Protein AF-A0A2R5L2D9-F1 (afdb_monomer_lite)

Foldseek 3Di:
DDDDVLVVLVVLLVQLLPDPDLVSNLVSLVVLLVVLCVLLVDDDPSLLVSCVVCVVSLLVSLVSLLLCPDCVRPVVVLVCFCPVVVVVVPDPDPDPDDDDDDDDDPDDDDDDDDDPPDDPPPPPDQTSNNSSVVSSVSSLVSSCSSVVVSSVVVVVVSVVVVVVVVVVVCVVVVD

Organism: NCBI:txid1518452

Secondary structure (DSSP, 8-state):
----HHHHHHHHHHHHTT-SSHHHHHHHHHHHHHHHHHHHTS-THHHHHHHHHHHHHHHHHHHHHHHHH-HHHHHHHHHHTTHHHHHHHHS-----S--------------------SS-SGGGSPPHHHHHHHHHHHHHHHHHHHSHHHHHHHHHHHHHHHHHHHHHHHHHHT-

pLDDT: mean 80.04, std 20.73, range [32.28, 98.0]

Sequence (175 aa):
PQFNVEHFLALLFRYSFSQPSLDGYLDCLEIWSTLLDHLAAKGGEQHQQQAIKYQSVLELLTQGVLHKIQLKHNQCELEELDYDLLEEAGQPGSNTGSGLSYSESWDDQGVVGGAFGGGVEHLSEQSECQSFFSHNLDLLARLADIMPDKIMQMLAAAWQENSNVYLNLERTLQL

InterPro domains:
  IPR011989 Armadillo-like helical [G3DSA:1.25.10.10] (1-173)
  IPR040016 Exportin-6 [PTHR21452] (1-173)

Radius of gyration: 23.99 Å; chains: 1; bounding box: 33×51×82 Å

Structure (mmCIF, N/CA/C/O backbone):
data_AF-A0A2R5L2D9-F1
#
_entry.id   AF-A0A2R5L2D9-F1
#
loop_
_atom_site.group_PDB
_atom_site.id
_atom_site.type_symbol
_atom_site.label_atom_id
_atom_site.label_alt_id
_atom_site.label_comp_id
_atom_site.label_asym_id
_atom_site.label_entity_id
_atom_site.label_seq_id
_atom_site.pdbx_PDB_ins_code
_atom_site.Cartn_x
_atom_site.Cartn_y
_atom_site.Cartn_z
_atom_site.occupancy
_atom_site.B_iso_or_equiv
_atom_site.auth_seq_id
_atom_site.auth_comp_id
_atom_site.auth_asym_id
_atom_site.auth_atom_id
_atom_site.pdbx_PDB_model_num
ATOM 1 N N . PRO A 1 1 ? -1.230 -17.833 29.187 1.00 48.50 1 PRO A N 1
ATOM 2 C CA . PRO A 1 1 ? -0.333 -17.107 28.254 1.00 48.50 1 PRO A CA 1
ATOM 3 C C . PRO A 1 1 ? -1.150 -16.170 27.353 1.00 48.50 1 PRO A C 1
ATOM 5 O O . PRO A 1 1 ? -1.985 -16.652 26.598 1.00 48.50 1 PRO A O 1
ATOM 8 N N . GLN A 1 2 ? -0.978 -14.849 27.478 1.00 73.19 2 GLN A N 1
ATOM 9 C CA . GLN A 1 2 ? -1.564 -13.907 26.517 1.00 73.19 2 GLN A CA 1
ATOM 10 C C . GLN A 1 2 ? -0.656 -13.838 25.288 1.00 73.19 2 GLN A C 1
ATOM 12 O O . GLN A 1 2 ? 0.554 -13.666 25.416 1.00 73.19 2 GLN A O 1
ATOM 17 N N . PHE A 1 3 ? -1.237 -14.022 24.107 1.00 81.12 3 PHE A N 1
ATOM 18 C CA . PHE A 1 3 ? -0.532 -13.895 22.838 1.00 81.12 3 PHE A CA 1
ATOM 19 C C . PHE A 1 3 ? -0.159 -12.424 22.594 1.00 81.12 3 PHE A C 1
ATOM 21 O O . PHE A 1 3 ? -1.028 -11.551 22.631 1.00 81.12 3 PHE A O 1
ATOM 28 N N . ASN A 1 4 ? 1.128 -12.142 22.369 1.00 88.50 4 ASN A N 1
ATOM 29 C CA . ASN A 1 4 ? 1.601 -10.789 22.084 1.00 88.50 4 ASN A CA 1
ATOM 30 C C . ASN A 1 4 ? 1.405 -10.473 20.594 1.00 88.50 4 ASN A C 1
ATOM 32 O O . ASN A 1 4 ? 2.256 -10.786 19.761 1.00 88.50 4 ASN A O 1
ATOM 36 N N . VAL A 1 5 ? 0.263 -9.858 20.280 1.00 88.75 5 VAL A N 1
ATOM 37 C CA . VAL A 1 5 ? -0.125 -9.504 18.907 1.00 88.75 5 VAL A CA 1
ATOM 38 C C . VAL A 1 5 ? 0.882 -8.550 18.268 1.00 88.75 5 VAL A C 1
ATOM 40 O O . VAL A 1 5 ? 1.239 -8.739 17.117 1.00 88.75 5 VAL A O 1
ATOM 43 N N . GLU A 1 6 ? 1.378 -7.555 18.999 1.00 87.19 6 GLU A N 1
ATOM 44 C CA . GLU A 1 6 ? 2.306 -6.557 18.453 1.00 87.19 6 GLU A CA 1
ATOM 45 C C . GLU A 1 6 ? 3.621 -7.197 17.989 1.00 87.19 6 GLU A C 1
ATOM 47 O O . GLU A 1 6 ? 4.103 -6.915 16.894 1.00 87.19 6 GLU A O 1
ATOM 52 N N . HIS A 1 7 ? 4.154 -8.139 18.774 1.00 89.44 7 HIS A N 1
ATOM 53 C CA . HIS A 1 7 ? 5.346 -8.890 18.388 1.00 89.44 7 HIS A CA 1
ATOM 54 C C . HIS A 1 7 ? 5.108 -9.763 17.150 1.00 89.44 7 HIS A C 1
ATOM 56 O O . HIS A 1 7 ? 5.958 -9.822 16.262 1.00 89.44 7 HIS A O 1
ATOM 62 N N . PHE A 1 8 ? 3.943 -10.413 17.071 1.00 93.50 8 PHE A N 1
ATOM 63 C CA . PHE A 1 8 ? 3.551 -11.163 15.881 1.00 93.50 8 PHE A CA 1
ATOM 64 C C . PHE A 1 8 ? 3.470 -10.260 14.646 1.00 93.50 8 PHE A C 1
ATOM 66 O O . PHE A 1 8 ? 4.015 -10.618 13.610 1.00 93.50 8 PHE A O 1
ATOM 73 N N . LEU A 1 9 ? 2.865 -9.076 14.758 1.00 93.94 9 LEU A N 1
ATOM 74 C CA . LEU A 1 9 ? 2.760 -8.142 13.637 1.00 93.94 9 LEU A CA 1
ATOM 75 C C . LEU A 1 9 ? 4.124 -7.609 13.189 1.00 93.94 9 LEU A C 1
ATOM 77 O O . LEU A 1 9 ? 4.364 -7.473 11.994 1.00 93.94 9 LEU A O 1
ATOM 81 N N . ALA A 1 10 ? 5.042 -7.354 14.122 1.00 91.81 10 ALA A N 1
ATOM 82 C CA . ALA A 1 10 ? 6.409 -6.966 13.783 1.00 91.81 10 ALA A CA 1
ATOM 83 C C . ALA A 1 10 ? 7.160 -8.091 13.045 1.00 91.81 10 ALA A C 1
ATOM 85 O O . ALA A 1 10 ? 7.901 -7.828 12.096 1.00 91.81 10 ALA A O 1
ATOM 86 N N . LEU A 1 11 ? 6.963 -9.348 13.459 1.00 94.88 11 LEU A N 1
ATOM 87 C CA . LEU A 1 11 ? 7.506 -10.513 12.757 1.00 94.88 11 LEU A CA 1
ATOM 88 C C . LEU A 1 11 ? 6.879 -10.676 11.372 1.00 94.88 11 LEU A C 1
ATOM 90 O O . LEU A 1 11 ? 7.618 -10.872 10.412 1.00 94.88 11 LEU A O 1
ATOM 94 N N . LEU A 1 12 ? 5.555 -10.542 11.263 1.00 96.56 12 LEU A N 1
ATOM 95 C CA . LEU A 1 12 ? 4.836 -10.592 9.994 1.00 96.56 12 LEU A CA 1
ATOM 96 C C . LEU A 1 12 ? 5.344 -9.506 9.047 1.00 96.56 12 LEU A C 1
ATOM 98 O O . LEU A 1 12 ? 5.638 -9.809 7.898 1.00 96.56 12 LEU A O 1
ATOM 102 N N . PHE A 1 13 ? 5.533 -8.276 9.531 1.00 96.69 13 PHE A N 1
ATOM 103 C CA . PHE A 1 13 ? 6.091 -7.177 8.742 1.00 96.69 13 PHE A CA 1
ATOM 104 C C . PHE A 1 13 ? 7.474 -7.551 8.208 1.00 96.69 13 PHE A C 1
ATOM 106 O O . PHE A 1 13 ? 7.697 -7.557 7.001 1.00 96.69 13 PHE A O 1
ATOM 113 N N . ARG A 1 14 ? 8.394 -7.950 9.095 1.00 95.94 14 ARG A N 1
ATOM 114 C CA . ARG A 1 14 ? 9.750 -8.345 8.689 1.00 95.94 14 ARG A CA 1
ATOM 115 C C . ARG A 1 14 ? 9.731 -9.484 7.680 1.00 95.94 14 ARG A C 1
ATOM 117 O O . ARG A 1 14 ? 10.479 -9.431 6.714 1.00 95.94 14 ARG A O 1
ATOM 124 N N . TYR A 1 15 ? 8.895 -10.491 7.909 1.00 97.44 15 TYR A N 1
ATOM 125 C CA . TYR A 1 15 ? 8.741 -11.624 7.008 1.00 97.44 15 TYR A CA 1
ATOM 126 C C . TYR A 1 15 ? 8.215 -11.181 5.639 1.00 97.44 15 TYR A C 1
ATOM 128 O O . TYR A 1 15 ? 8.821 -11.541 4.636 1.00 97.44 15 TYR A O 1
ATOM 136 N N . SER A 1 16 ? 7.174 -10.3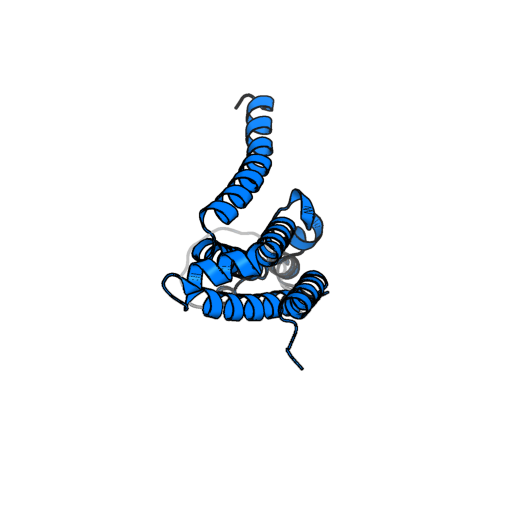43 5.603 1.00 97.44 16 SER A N 1
ATOM 137 C CA . SER A 1 16 ? 6.556 -9.832 4.369 1.00 97.44 16 SER A CA 1
ATOM 138 C C . SER A 1 16 ? 7.586 -9.110 3.501 1.00 97.44 16 SER A C 1
ATOM 140 O O . SER A 1 16 ? 7.778 -9.449 2.342 1.00 97.44 16 SER A O 1
ATOM 142 N N . PHE A 1 17 ? 8.331 -8.165 4.076 1.00 95.88 17 PHE A N 1
ATOM 143 C CA . PHE A 1 17 ? 9.311 -7.371 3.323 1.00 95.88 17 PHE A CA 1
ATOM 144 C C . PHE A 1 17 ? 10.667 -8.065 3.123 1.00 95.88 17 PHE A C 1
ATOM 146 O O . PHE A 1 17 ? 11.560 -7.479 2.521 1.00 95.88 17 PHE A O 1
ATOM 153 N N . SER A 1 18 ? 10.825 -9.301 3.610 1.00 96.06 18 SER A N 1
ATOM 154 C CA . SER A 1 18 ? 12.000 -10.145 3.341 1.00 96.06 18 SER A CA 1
ATOM 155 C C . SER A 1 18 ? 11.694 -11.291 2.372 1.00 96.06 18 SER A C 1
ATOM 157 O O . SER A 1 18 ? 12.533 -12.180 2.219 1.00 96.06 18 SER A O 1
ATOM 159 N N . GLN A 1 19 ? 10.499 -11.325 1.767 1.00 96.25 19 GLN A N 1
ATOM 160 C CA . GLN A 1 19 ? 10.165 -12.356 0.788 1.00 96.25 19 GLN A CA 1
ATOM 161 C C . GLN A 1 19 ? 11.078 -12.241 -0.443 1.00 96.25 19 GLN A C 1
ATOM 163 O O . GLN A 1 19 ? 11.242 -11.138 -0.963 1.00 96.25 19 GLN A O 1
ATOM 168 N N . PRO A 1 20 ? 11.681 -13.353 -0.906 1.00 92.38 20 PRO A N 1
ATOM 169 C CA . PRO A 1 20 ? 12.585 -13.349 -2.056 1.00 92.38 20 PRO A CA 1
ATOM 170 C C . PRO A 1 20 ? 11.849 -13.374 -3.403 1.00 92.38 20 PRO A C 1
ATOM 172 O O . PRO A 1 20 ? 12.475 -13.177 -4.435 1.00 92.38 20 PRO A O 1
ATOM 175 N N . SER A 1 21 ? 10.548 -13.664 -3.395 1.00 92.38 21 SER A N 1
ATOM 176 C CA . SER A 1 21 ? 9.703 -13.818 -4.580 1.00 92.38 21 SER A CA 1
ATOM 177 C C . SER A 1 21 ? 8.515 -12.868 -4.510 1.00 92.38 21 SER A C 1
ATOM 179 O O . SER A 1 21 ? 7.963 -12.677 -3.420 1.00 92.38 21 SER A O 1
ATOM 181 N N . LEU A 1 22 ? 8.073 -12.370 -5.667 1.00 91.75 22 LEU A N 1
ATOM 182 C CA . LEU A 1 22 ? 6.868 -11.550 -5.787 1.00 91.75 22 LEU A CA 1
ATOM 183 C C . LEU A 1 22 ? 5.631 -12.265 -5.223 1.00 91.75 22 LEU A C 1
ATOM 185 O O . LEU A 1 22 ? 4.983 -11.716 -4.339 1.00 91.75 22 LEU A O 1
ATOM 189 N N . ASP A 1 23 ? 5.365 -13.507 -5.633 1.00 93.19 23 ASP A N 1
ATOM 190 C CA . ASP A 1 23 ? 4.192 -14.269 -5.170 1.00 93.19 23 ASP A CA 1
ATOM 191 C C . ASP A 1 23 ? 4.125 -14.371 -3.643 1.00 93.19 23 ASP A C 1
ATOM 193 O O . ASP A 1 23 ? 3.131 -13.998 -3.028 1.00 93.19 23 ASP A O 1
ATOM 197 N N . GLY A 1 24 ? 5.226 -14.776 -3.002 1.00 96.06 24 GLY A N 1
ATOM 198 C CA . GLY A 1 24 ? 5.297 -14.851 -1.539 1.00 96.06 24 GLY A CA 1
ATOM 199 C C . GLY A 1 24 ? 5.071 -13.499 -0.847 1.00 96.06 24 GLY A C 1
ATOM 200 O O . GLY A 1 24 ? 4.495 -13.442 0.242 1.00 96.06 24 GLY A O 1
ATOM 201 N N . TYR A 1 25 ? 5.508 -12.397 -1.465 1.00 96.69 25 TYR A N 1
ATOM 202 C CA . TYR A 1 25 ? 5.216 -11.050 -0.976 1.00 96.69 25 TYR A CA 1
ATOM 203 C C . TYR A 1 25 ? 3.723 -10.714 -1.096 1.00 96.69 25 TYR A C 1
ATOM 205 O O . TYR A 1 25 ? 3.141 -10.227 -0.124 1.00 96.69 25 TYR A O 1
ATOM 213 N N . LEU A 1 26 ? 3.096 -11.014 -2.237 1.00 96.06 26 LEU A N 1
ATOM 214 C CA . LEU A 1 26 ? 1.666 -10.789 -2.465 1.00 96.06 26 LEU A CA 1
ATOM 215 C C . LEU A 1 26 ? 0.799 -11.633 -1.522 1.00 96.06 26 LEU A C 1
ATOM 217 O O . LEU A 1 26 ? -0.112 -11.096 -0.896 1.00 96.06 26 LEU A O 1
ATOM 221 N N . ASP A 1 27 ? 1.162 -12.896 -1.291 1.00 97.31 27 ASP A N 1
ATOM 222 C CA . ASP A 1 27 ? 0.522 -13.758 -0.290 1.00 97.31 27 ASP A CA 1
ATOM 223 C C . ASP A 1 27 ? 0.567 -13.128 1.112 1.00 97.31 27 ASP A C 1
ATOM 225 O O . ASP A 1 27 ? -0.400 -13.181 1.879 1.00 97.31 27 ASP A O 1
ATOM 229 N N . CYS A 1 28 ? 1.684 -12.485 1.469 1.00 98.00 28 CYS A N 1
ATOM 230 C CA . CYS A 1 28 ? 1.777 -11.753 2.728 1.00 98.00 28 CYS A CA 1
ATOM 231 C C . CYS A 1 28 ? 0.841 -10.538 2.756 1.00 98.00 28 CYS A C 1
ATOM 233 O O . CYS A 1 28 ? 0.256 -10.255 3.806 1.00 98.00 28 CYS A O 1
ATOM 235 N N . LEU A 1 29 ? 0.686 -9.820 1.639 1.00 97.69 29 LEU A N 1
ATOM 236 C CA . LEU A 1 29 ? -0.248 -8.697 1.552 1.00 97.69 29 LEU A CA 1
ATOM 237 C C . LEU A 1 29 ? -1.700 -9.153 1.716 1.00 97.69 29 LEU A C 1
ATOM 239 O O . LEU A 1 29 ? -2.454 -8.467 2.396 1.00 97.69 29 LEU A O 1
ATOM 243 N N . GLU A 1 30 ? -2.076 -10.334 1.226 1.00 97.81 30 GLU A N 1
ATOM 244 C CA . GLU A 1 30 ? -3.412 -10.906 1.450 1.00 97.81 30 GLU A CA 1
ATOM 245 C C . GLU A 1 30 ? -3.686 -11.219 2.930 1.00 97.81 30 GLU A C 1
ATOM 247 O O . GLU A 1 30 ? -4.776 -10.951 3.460 1.00 97.81 30 GLU A O 1
ATOM 252 N N . ILE A 1 31 ? -2.672 -11.713 3.651 1.00 97.25 31 ILE A N 1
ATOM 253 C CA . ILE A 1 31 ? -2.750 -11.896 5.109 1.00 97.25 31 ILE A CA 1
ATOM 254 C C . ILE A 1 31 ? -2.960 -10.542 5.800 1.00 97.25 31 ILE A C 1
ATOM 256 O O . ILE A 1 31 ? -3.796 -10.430 6.705 1.00 97.25 31 ILE A O 1
ATOM 260 N N . TRP A 1 32 ? -2.228 -9.506 5.378 1.00 97.75 32 TRP A N 1
ATOM 261 C CA . TRP A 1 32 ? -2.418 -8.152 5.893 1.00 97.75 32 TRP A CA 1
ATOM 262 C C . TRP A 1 32 ? -3.809 -7.606 5.571 1.00 97.75 32 TRP A C 1
ATOM 264 O O . TRP A 1 32 ? -4.467 -7.122 6.486 1.00 97.75 32 TRP A O 1
ATOM 274 N N . SER A 1 33 ? -4.293 -7.732 4.335 1.00 97.06 33 SER A N 1
ATOM 275 C CA . SER A 1 33 ? -5.634 -7.309 3.912 1.00 97.06 33 SER A CA 1
ATOM 276 C C . SER A 1 33 ? -6.715 -7.926 4.794 1.00 97.06 33 SER A C 1
ATOM 278 O O . SER A 1 33 ? -7.538 -7.207 5.359 1.00 97.06 33 SER A O 1
ATOM 280 N N . THR A 1 34 ? -6.640 -9.240 5.027 1.00 96.12 34 THR A N 1
ATOM 281 C CA . THR A 1 34 ? -7.567 -9.952 5.920 1.00 96.12 34 THR A CA 1
ATOM 282 C C . THR A 1 34 ? -7.525 -9.386 7.344 1.00 96.12 34 THR A C 1
ATOM 284 O O . THR A 1 34 ? -8.557 -9.196 7.992 1.00 96.12 34 THR A O 1
ATOM 287 N N . LEU A 1 35 ? -6.328 -9.088 7.856 1.00 94.06 35 LEU A N 1
ATOM 288 C CA . LEU A 1 35 ? -6.167 -8.501 9.182 1.00 94.06 35 LEU A CA 1
ATOM 289 C C . LEU A 1 35 ? -6.761 -7.091 9.267 1.00 94.06 35 LEU A C 1
ATOM 291 O O . LEU A 1 35 ? -7.438 -6.775 10.248 1.00 94.06 35 LEU A O 1
ATOM 295 N N . LEU A 1 36 ? -6.510 -6.251 8.264 1.00 94.62 36 LEU A N 1
ATOM 296 C CA . LEU A 1 36 ? -7.027 -4.886 8.205 1.00 94.62 36 LEU A CA 1
ATOM 297 C C . LEU A 1 36 ? -8.553 -4.880 8.114 1.00 94.62 36 LEU A C 1
ATOM 299 O O . LEU A 1 36 ? -9.187 -4.118 8.839 1.00 94.62 36 LEU A O 1
ATOM 303 N N . ASP A 1 37 ? -9.150 -5.797 7.355 1.00 93.81 37 ASP A N 1
ATOM 304 C CA . ASP A 1 37 ? -10.606 -5.947 7.273 1.00 93.81 37 ASP A CA 1
ATOM 305 C C . ASP A 1 37 ? -11.223 -6.263 8.636 1.00 93.81 37 ASP A C 1
ATOM 307 O O . ASP A 1 37 ? -12.251 -5.700 9.018 1.00 93.81 37 ASP A O 1
ATOM 311 N N . HIS A 1 38 ? -10.564 -7.103 9.436 1.00 91.00 38 HIS A N 1
ATOM 312 C CA . HIS A 1 38 ? -10.997 -7.373 10.807 1.00 91.00 38 HIS A CA 1
ATOM 313 C C . HIS A 1 38 ? -10.870 -6.162 11.740 1.00 91.00 38 HIS A C 1
ATOM 315 O O . HIS A 1 38 ? -11.651 -6.041 12.692 1.00 91.00 38 HIS A O 1
ATOM 321 N N . LEU A 1 39 ? -9.891 -5.284 11.509 1.00 89.69 39 LEU A N 1
ATOM 322 C CA . LEU A 1 39 ? -9.749 -4.037 12.261 1.00 89.69 39 LEU A CA 1
ATOM 323 C C . LEU A 1 39 ? -10.807 -3.010 11.836 1.00 89.69 39 LEU A C 1
ATOM 325 O O . LEU A 1 39 ? -11.409 -2.374 12.702 1.00 89.69 39 LEU A O 1
ATOM 329 N N . ALA A 1 40 ? -11.083 -2.903 10.535 1.00 88.50 40 ALA A N 1
ATOM 330 C CA . ALA A 1 40 ? -12.064 -1.988 9.964 1.00 88.50 40 ALA A CA 1
ATOM 331 C C . ALA A 1 40 ? -13.515 -2.387 10.289 1.00 88.50 40 ALA A C 1
ATOM 333 O O . ALA A 1 40 ? -14.337 -1.525 10.590 1.00 88.50 40 ALA A O 1
ATOM 334 N N . ALA A 1 41 ? -13.828 -3.688 10.327 1.00 88.25 41 ALA A N 1
ATOM 335 C CA . ALA A 1 41 ? -15.177 -4.196 10.603 1.00 88.25 41 ALA A CA 1
ATOM 336 C C . ALA A 1 41 ? -15.706 -3.856 12.011 1.00 88.25 41 ALA A C 1
ATOM 338 O O . ALA A 1 41 ? -16.913 -3.912 12.262 1.00 88.25 41 ALA A O 1
ATOM 339 N N . LYS A 1 42 ? -14.825 -3.514 12.959 1.00 79.44 42 LYS A N 1
ATOM 340 C CA . LYS A 1 42 ? -15.238 -3.049 14.288 1.00 79.44 42 LYS A CA 1
ATOM 341 C C . LYS A 1 42 ? -15.669 -1.593 14.177 1.00 79.44 42 LYS A C 1
ATOM 343 O O . LYS A 1 42 ? -14.821 -0.737 14.000 1.00 79.44 42 LYS A O 1
ATOM 348 N N . GLY A 1 43 ? -16.965 -1.311 14.297 1.00 78.31 43 GLY A N 1
ATOM 349 C CA . GLY A 1 43 ? -17.494 0.057 14.264 1.00 78.31 43 GLY A CA 1
ATOM 350 C C . GLY A 1 43 ? -17.382 0.815 15.597 1.00 78.31 43 GLY A C 1
ATOM 351 O O . GLY A 1 43 ? -17.209 0.226 16.667 1.00 78.31 43 GLY A O 1
ATOM 352 N N . GLY A 1 44 ? -17.538 2.141 15.537 1.00 79.75 44 GLY A N 1
ATOM 353 C CA . GLY A 1 44 ? -17.666 3.019 16.709 1.00 79.75 44 GLY A CA 1
ATOM 354 C C . GLY A 1 44 ? -16.368 3.215 17.501 1.00 79.75 44 GLY A C 1
ATOM 355 O O . GLY A 1 44 ? -15.277 3.217 16.940 1.00 79.75 44 GLY A O 1
ATOM 356 N N . GLU A 1 45 ? -16.466 3.366 18.825 1.00 81.31 45 GLU A N 1
ATOM 357 C CA . GLU A 1 45 ? -15.306 3.613 19.705 1.00 81.31 45 GLU A CA 1
ATOM 358 C C . GLU A 1 45 ? -14.248 2.498 19.652 1.00 81.31 45 GLU A C 1
ATOM 360 O O . GLU A 1 45 ? -13.056 2.750 19.844 1.00 81.31 45 GLU A O 1
ATOM 365 N N . GLN A 1 46 ? -14.665 1.261 19.356 1.00 83.00 46 GLN A N 1
ATOM 366 C CA . GLN A 1 46 ? -13.743 0.135 19.223 1.00 83.00 46 GLN A CA 1
ATOM 367 C C . GLN A 1 46 ? -12.832 0.288 18.006 1.00 83.00 46 GLN A C 1
ATOM 369 O O . GLN A 1 46 ? -11.656 -0.052 18.113 1.00 83.00 46 GLN A O 1
ATOM 374 N N . HIS A 1 47 ? -13.341 0.830 16.895 1.00 85.12 47 HIS A N 1
ATOM 375 C CA . HIS A 1 47 ? -12.538 1.144 15.712 1.00 85.12 47 HIS A CA 1
ATOM 376 C C . HIS A 1 47 ? -11.352 2.030 16.097 1.00 85.12 47 HIS A C 1
ATOM 378 O O . HIS A 1 47 ? -10.187 1.686 15.903 1.00 85.12 47 HIS A O 1
ATOM 384 N N . GLN A 1 48 ? -11.671 3.145 16.755 1.00 85.19 48 GLN A N 1
ATOM 385 C CA . GLN A 1 48 ? -10.702 4.171 17.098 1.00 85.19 48 GLN A CA 1
ATOM 386 C C . GLN A 1 48 ? -9.704 3.687 18.154 1.00 85.19 48 GLN A C 1
ATOM 388 O O . GLN A 1 48 ? -8.516 3.983 18.061 1.00 85.19 48 GLN A O 1
ATOM 393 N N . GLN A 1 49 ? -10.140 2.868 19.117 1.00 88.25 49 GLN A N 1
ATOM 394 C CA . GLN A 1 49 ? -9.222 2.229 20.063 1.00 88.25 49 GLN A CA 1
ATOM 395 C C . GLN A 1 49 ? -8.253 1.253 19.390 1.00 88.25 49 GLN A C 1
ATOM 397 O O . GLN A 1 49 ? -7.089 1.203 19.781 1.00 88.25 49 GLN A O 1
ATOM 402 N N . GLN A 1 50 ? -8.701 0.465 18.407 1.00 86.62 50 GLN A N 1
ATOM 403 C CA . GLN A 1 50 ? -7.805 -0.441 17.680 1.00 86.62 50 GLN A CA 1
ATOM 404 C C . GLN A 1 50 ? -6.834 0.339 16.788 1.00 86.62 50 GLN A C 1
ATOM 406 O O . GLN A 1 50 ? -5.649 0.012 16.784 1.00 86.62 50 GLN A O 1
ATOM 411 N N . ALA A 1 51 ? -7.310 1.387 16.109 1.00 87.31 51 ALA A N 1
ATOM 412 C CA . ALA A 1 51 ? -6.477 2.279 15.308 1.00 87.31 51 ALA A CA 1
ATOM 413 C C . ALA A 1 51 ? -5.347 2.886 16.154 1.00 87.31 51 ALA A C 1
ATOM 415 O O . ALA A 1 51 ? -4.182 2.754 15.798 1.00 87.31 51 ALA A O 1
ATOM 416 N N . ILE A 1 52 ? -5.665 3.429 17.337 1.00 90.62 52 ILE A N 1
ATOM 417 C CA . ILE A 1 52 ? -4.661 3.968 18.272 1.00 90.62 52 ILE A CA 1
ATOM 418 C C . ILE A 1 52 ? -3.719 2.865 18.770 1.00 90.62 52 ILE A C 1
ATOM 420 O O . ILE A 1 52 ? -2.507 3.058 18.836 1.00 90.62 52 ILE A O 1
ATOM 424 N N . LYS A 1 53 ? -4.259 1.692 19.121 1.00 90.69 53 LYS A N 1
ATOM 425 C CA . LYS A 1 53 ? -3.470 0.580 19.667 1.00 90.69 53 LYS A CA 1
ATOM 426 C C . LYS A 1 53 ? -2.427 0.057 18.677 1.00 90.69 53 LYS A C 1
ATOM 428 O O . LYS A 1 53 ? -1.333 -0.302 19.100 1.00 90.69 53 LYS A O 1
ATOM 433 N N . TYR A 1 54 ? -2.774 -0.033 17.396 1.00 91.75 54 TYR A N 1
ATOM 434 C CA . TYR A 1 54 ? -1.905 -0.596 16.358 1.00 91.75 54 TYR A CA 1
ATOM 435 C C . TYR A 1 54 ? -1.248 0.460 15.468 1.00 91.75 54 TYR A C 1
ATOM 437 O O . TYR A 1 54 ? -0.520 0.094 14.548 1.00 91.75 54 TYR A O 1
ATOM 445 N N . GLN A 1 55 ? -1.444 1.746 15.769 1.00 92.69 55 GLN A N 1
ATOM 446 C CA . GLN A 1 55 ? -0.982 2.878 14.969 1.00 92.69 55 GLN A CA 1
ATOM 447 C C . GLN A 1 55 ? 0.468 2.719 14.498 1.00 92.69 55 GLN A C 1
ATOM 449 O O . GLN A 1 55 ? 0.724 2.753 13.301 1.00 92.69 55 GLN A O 1
ATOM 454 N N . SER A 1 56 ? 1.409 2.471 15.414 1.00 93.44 56 SER A N 1
ATOM 455 C CA . SER A 1 56 ? 2.838 2.357 15.085 1.00 93.44 56 SER A CA 1
ATOM 456 C C . SER A 1 56 ? 3.135 1.265 14.054 1.00 93.44 56 SER A C 1
ATOM 458 O O . SER A 1 56 ? 3.976 1.444 13.177 1.00 93.44 56 SER A O 1
ATOM 460 N N . VAL A 1 57 ? 2.445 0.128 14.150 1.00 94.19 57 VAL A N 1
ATOM 461 C CA . VAL A 1 57 ? 2.629 -1.003 13.232 1.00 94.19 57 VAL A CA 1
ATOM 462 C C . VAL A 1 57 ? 2.017 -0.695 11.868 1.00 94.19 57 VAL A C 1
ATOM 464 O O . VAL A 1 57 ? 2.618 -1.006 10.845 1.00 94.19 57 VAL A O 1
ATOM 467 N N . LEU A 1 58 ? 0.840 -0.070 11.845 1.00 94.62 58 LEU A N 1
ATOM 468 C CA . LEU A 1 58 ? 0.154 0.300 10.608 1.00 94.62 58 LEU A CA 1
ATOM 469 C C . LEU A 1 58 ? 0.897 1.419 9.859 1.00 94.62 58 LEU A C 1
ATOM 471 O O . LEU A 1 58 ? 1.014 1.371 8.637 1.00 94.62 58 LEU A O 1
ATOM 475 N N . GLU A 1 59 ? 1.472 2.384 10.580 1.00 95.12 59 GLU A N 1
ATOM 476 C CA . GLU A 1 59 ? 2.370 3.396 10.009 1.00 95.12 59 GLU A CA 1
ATOM 477 C C . GLU A 1 59 ? 3.622 2.745 9.408 1.00 95.12 59 GLU A C 1
ATOM 479 O O . GLU A 1 59 ? 4.000 3.062 8.280 1.00 95.12 59 GLU A O 1
ATOM 484 N N . LEU A 1 60 ? 4.229 1.787 10.116 1.00 96.31 60 LEU A N 1
ATOM 485 C CA . LEU A 1 60 ? 5.385 1.047 9.611 1.00 96.31 60 LEU A CA 1
ATOM 486 C C . LEU A 1 60 ? 5.043 0.250 8.343 1.00 96.31 60 LEU A C 1
ATOM 488 O O . LEU A 1 60 ? 5.809 0.280 7.381 1.00 96.31 60 LEU A O 1
ATOM 492 N N . LEU A 1 61 ? 3.882 -0.414 8.315 1.00 97.31 61 LEU A N 1
ATOM 493 C CA . LEU A 1 61 ? 3.380 -1.115 7.132 1.00 97.31 61 LEU A CA 1
ATOM 494 C C . LEU A 1 61 ? 3.208 -0.156 5.949 1.00 97.31 61 LEU A C 1
ATOM 496 O O . LEU A 1 61 ? 3.711 -0.431 4.865 1.00 97.31 61 LEU A O 1
ATOM 500 N N . THR A 1 62 ? 2.577 0.995 6.184 1.00 97.12 62 THR A N 1
ATOM 501 C CA . THR A 1 62 ? 2.377 2.045 5.172 1.00 97.12 62 THR A CA 1
ATOM 502 C C . THR A 1 62 ? 3.706 2.520 4.598 1.00 97.12 62 THR A C 1
ATOM 504 O O . THR A 1 62 ? 3.859 2.629 3.385 1.00 97.12 62 THR A O 1
ATOM 507 N N . GLN A 1 63 ? 4.690 2.779 5.462 1.00 96.25 63 GLN A N 1
ATOM 508 C CA . GLN A 1 63 ? 6.016 3.213 5.037 1.00 96.25 63 GLN A CA 1
ATOM 509 C C . GLN A 1 63 ? 6.740 2.126 4.235 1.00 96.25 63 GLN A C 1
ATOM 511 O O . GLN A 1 63 ? 7.372 2.438 3.228 1.00 96.25 63 GLN A O 1
ATOM 516 N N . GLY A 1 64 ? 6.633 0.863 4.655 1.00 96.44 64 GLY A N 1
ATOM 517 C CA . GLY A 1 64 ? 7.198 -0.274 3.929 1.00 96.44 64 GLY A CA 1
ATOM 518 C C . GLY A 1 64 ? 6.595 -0.427 2.532 1.00 96.44 64 GLY A C 1
ATOM 519 O O . GLY A 1 64 ? 7.337 -0.557 1.561 1.00 96.44 64 GLY A O 1
ATOM 520 N N . VAL A 1 65 ? 5.265 -0.343 2.421 1.00 96.88 65 VAL A N 1
ATOM 521 C CA . VAL A 1 65 ? 4.554 -0.388 1.133 1.00 96.88 65 VAL A CA 1
ATOM 522 C C . VAL A 1 65 ? 4.966 0.781 0.243 1.00 96.88 65 VAL A C 1
ATOM 524 O O . VAL A 1 65 ? 5.356 0.565 -0.901 1.00 96.88 65 VAL A O 1
ATOM 527 N N . LEU A 1 66 ? 4.965 2.011 0.771 1.00 95.31 66 LEU A N 1
ATOM 528 C CA . LEU A 1 66 ? 5.386 3.191 0.012 1.00 95.31 66 LEU A CA 1
ATOM 529 C C . LEU A 1 66 ? 6.817 3.049 -0.513 1.00 95.31 66 LEU A C 1
ATOM 531 O O . LEU A 1 66 ? 7.073 3.307 -1.685 1.00 95.31 66 LEU A O 1
ATOM 535 N N . HIS A 1 67 ? 7.731 2.560 0.323 1.00 94.38 67 HIS A N 1
ATOM 536 C CA . HIS A 1 67 ? 9.107 2.313 -0.085 1.00 94.38 67 HIS A CA 1
ATOM 537 C C . HIS A 1 67 ? 9.209 1.258 -1.201 1.00 94.38 67 HIS A C 1
ATOM 539 O O . HIS A 1 67 ? 10.036 1.408 -2.095 1.00 94.38 67 HIS A O 1
ATOM 545 N N . LYS A 1 68 ? 8.382 0.204 -1.176 1.00 94.25 68 LYS A N 1
ATOM 546 C CA . LYS A 1 68 ? 8.365 -0.843 -2.214 1.00 94.25 68 LYS A CA 1
ATOM 547 C C . LYS A 1 68 ? 7.829 -0.349 -3.561 1.00 94.25 68 LYS A C 1
ATOM 549 O O . LYS A 1 68 ? 8.362 -0.755 -4.588 1.00 94.25 68 LYS A O 1
ATOM 554 N N . ILE A 1 69 ? 6.810 0.514 -3.572 1.00 93.75 69 ILE A N 1
ATOM 555 C CA . ILE A 1 69 ? 6.174 0.985 -4.819 1.00 93.75 69 ILE A CA 1
ATOM 556 C C . ILE A 1 69 ? 6.876 2.189 -5.461 1.00 93.75 69 ILE A C 1
ATOM 558 O O . ILE A 1 69 ? 6.624 2.512 -6.620 1.00 93.75 69 ILE A O 1
ATOM 562 N N . GLN A 1 70 ? 7.725 2.903 -4.720 1.00 91.50 70 GLN A N 1
ATOM 563 C CA . GLN A 1 70 ? 8.421 4.077 -5.239 1.00 91.50 70 GLN A CA 1
ATOM 564 C C . GLN A 1 70 ? 9.682 3.679 -6.020 1.00 91.50 70 GLN A C 1
ATOM 566 O O . GLN A 1 70 ? 10.643 3.172 -5.443 1.00 91.50 70 GLN A O 1
ATOM 571 N N . LEU A 1 71 ? 9.732 4.042 -7.309 1.00 85.19 71 LEU A N 1
ATOM 572 C CA . LEU A 1 71 ? 10.898 3.842 -8.191 1.00 85.19 71 LEU A CA 1
ATOM 573 C C . LEU A 1 71 ? 12.216 4.313 -7.574 1.00 85.19 71 LEU A C 1
ATOM 575 O O . LEU A 1 71 ? 13.211 3.607 -7.636 1.00 85.19 71 LEU A O 1
ATOM 579 N N . LYS A 1 72 ? 12.222 5.467 -6.900 1.00 87.19 72 LYS A N 1
ATOM 580 C CA . LYS A 1 72 ? 13.415 6.004 -6.224 1.00 87.19 72 LYS A CA 1
ATOM 581 C C . LYS A 1 72 ? 14.063 5.009 -5.244 1.00 87.19 72 LYS A C 1
ATOM 583 O O . LYS A 1 72 ? 15.267 5.076 -5.009 1.00 87.19 72 LYS A O 1
ATOM 588 N N . HIS A 1 73 ? 13.257 4.150 -4.632 1.00 87.69 73 HIS A N 1
ATOM 589 C CA . HIS A 1 73 ? 13.659 3.254 -3.556 1.00 87.69 73 HIS A CA 1
ATOM 590 C C . HIS A 1 73 ? 13.813 1.803 -4.006 1.00 87.69 73 HIS A C 1
ATOM 592 O O . HIS A 1 73 ? 14.657 1.099 -3.455 1.00 87.69 73 HIS A O 1
ATOM 598 N N . ASN A 1 74 ? 13.026 1.373 -4.995 1.00 88.62 74 ASN A N 1
ATOM 599 C CA . ASN A 1 74 ? 12.958 -0.019 -5.429 1.00 88.62 74 ASN A CA 1
ATOM 600 C C . ASN A 1 74 ? 13.125 -0.187 -6.947 1.00 88.62 74 ASN A C 1
ATOM 602 O O . ASN A 1 74 ? 12.488 -1.042 -7.551 1.00 88.62 74 ASN A O 1
ATOM 606 N N . GLN A 1 75 ? 13.949 0.662 -7.569 1.00 88.56 75 GLN A N 1
ATOM 607 C CA . GLN A 1 75 ? 14.081 0.747 -9.026 1.00 88.56 75 GLN A CA 1
ATOM 608 C C . GLN A 1 75 ? 14.321 -0.614 -9.689 1.00 88.56 75 GLN A C 1
ATOM 610 O O . GLN A 1 75 ? 13.570 -0.967 -10.586 1.00 88.56 75 GLN A O 1
ATOM 615 N N . CYS A 1 76 ? 15.320 -1.376 -9.229 1.00 86.50 76 CYS A N 1
ATOM 616 C CA . CYS A 1 76 ? 15.686 -2.643 -9.864 1.00 86.50 76 CYS A CA 1
ATOM 617 C C . CYS A 1 76 ? 14.525 -3.644 -9.863 1.00 86.50 76 CYS A C 1
ATOM 619 O O . CYS A 1 76 ? 14.141 -4.114 -10.923 1.00 86.50 76 CYS A O 1
ATOM 621 N N . GLU A 1 77 ? 13.922 -3.913 -8.698 1.00 86.31 77 GLU A N 1
ATOM 622 C CA . GLU A 1 77 ? 12.802 -4.861 -8.611 1.00 86.31 77 GLU A CA 1
ATOM 623 C C . GLU A 1 77 ? 11.599 -4.397 -9.447 1.00 86.31 77 GLU A C 1
ATOM 625 O O . GLU A 1 77 ? 10.907 -5.221 -10.025 1.00 86.31 77 GLU A O 1
ATOM 630 N N . LEU A 1 78 ? 11.339 -3.084 -9.516 1.00 89.62 78 LEU A N 1
ATOM 631 C CA . LEU A 1 78 ? 10.216 -2.533 -10.281 1.00 89.62 78 LEU A CA 1
ATOM 632 C C . LEU A 1 78 ? 10.443 -2.572 -11.798 1.00 89.62 78 LEU A C 1
ATOM 634 O O . LEU A 1 78 ? 9.474 -2.682 -12.540 1.00 89.62 78 LEU A O 1
ATOM 638 N N . GLU A 1 79 ? 11.688 -2.446 -12.256 1.00 88.06 79 GLU A N 1
ATOM 639 C CA . GLU A 1 79 ? 12.060 -2.559 -13.674 1.00 88.06 79 GLU A CA 1
ATOM 640 C C . GLU A 1 79 ? 12.113 -4.017 -14.152 1.00 88.06 79 GLU A C 1
ATOM 642 O O . GLU A 1 79 ? 11.983 -4.267 -15.348 1.00 88.06 79 GLU A O 1
ATOM 647 N N . GLU A 1 80 ? 12.297 -4.966 -13.232 1.00 88.25 80 GLU A N 1
ATOM 648 C CA . GLU A 1 80 ? 12.251 -6.407 -13.508 1.00 88.25 80 GLU A CA 1
ATOM 649 C C . GLU A 1 80 ? 10.817 -6.938 -13.666 1.00 88.25 80 GLU A C 1
ATOM 651 O O . GLU A 1 80 ? 10.629 -7.977 -14.298 1.00 88.25 80 GLU A O 1
ATOM 656 N N . LEU A 1 81 ? 9.806 -6.229 -13.144 1.00 89.06 81 LEU A N 1
ATOM 657 C CA . LEU A 1 81 ? 8.400 -6.613 -13.309 1.00 89.06 81 LEU A CA 1
ATOM 658 C C . LEU A 1 81 ? 8.036 -6.694 -14.794 1.00 89.06 81 LEU A C 1
ATOM 660 O O . LEU A 1 81 ? 8.264 -5.744 -15.546 1.00 89.06 81 LEU A O 1
ATOM 664 N N . ASP A 1 82 ? 7.415 -7.805 -15.193 1.00 85.56 82 ASP A N 1
ATOM 665 C CA . ASP A 1 82 ? 7.021 -8.090 -16.578 1.00 85.56 82 ASP A CA 1
ATOM 666 C C . ASP A 1 82 ? 8.185 -8.165 -17.585 1.00 85.56 82 ASP A C 1
ATOM 668 O O . ASP A 1 82 ? 7.941 -8.126 -18.796 1.00 85.56 82 ASP A O 1
ATOM 672 N N . TYR A 1 83 ? 9.444 -8.285 -17.141 1.00 84.81 83 TYR A N 1
ATOM 673 C CA . TYR A 1 83 ? 10.590 -8.384 -18.055 1.00 84.81 83 TYR A CA 1
ATOM 674 C C . TYR A 1 83 ? 10.427 -9.539 -19.053 1.00 84.81 83 TYR A C 1
ATOM 676 O O . TYR A 1 83 ? 10.598 -9.348 -20.258 1.00 84.81 83 TYR A O 1
ATOM 684 N N . ASP A 1 84 ? 10.008 -10.707 -18.565 1.00 80.88 84 ASP A N 1
ATOM 685 C CA . ASP A 1 84 ? 9.816 -11.906 -19.383 1.00 80.88 84 ASP A CA 1
ATOM 686 C C . ASP A 1 84 ? 8.675 -11.725 -20.405 1.00 80.88 84 ASP A C 1
ATOM 688 O O . ASP A 1 84 ? 8.805 -12.112 -21.568 1.00 80.88 84 ASP A O 1
ATOM 692 N N . LEU A 1 85 ? 7.586 -11.051 -20.010 1.00 79.88 85 LEU A N 1
ATOM 693 C CA . LEU A 1 85 ? 6.463 -10.729 -20.902 1.00 79.88 85 LEU A CA 1
ATOM 694 C C . LEU A 1 85 ? 6.881 -9.754 -22.015 1.00 79.88 85 LEU A C 1
ATOM 696 O O . LEU A 1 85 ? 6.451 -9.887 -23.164 1.00 79.88 85 LEU A O 1
ATOM 700 N N . LEU A 1 86 ? 7.726 -8.771 -21.691 1.00 76.94 86 LEU A N 1
ATOM 701 C CA . LEU A 1 86 ? 8.281 -7.834 -22.670 1.00 76.94 86 LEU A CA 1
ATOM 702 C C . LEU A 1 86 ? 9.268 -8.522 -23.621 1.00 76.94 86 LEU A C 1
ATOM 704 O O . LEU A 1 86 ? 9.280 -8.202 -24.813 1.00 76.94 86 LEU A O 1
ATOM 708 N N . GLU A 1 87 ? 10.081 -9.457 -23.120 1.00 79.81 87 GLU A N 1
ATOM 709 C CA . GLU A 1 87 ? 11.011 -10.235 -23.939 1.00 79.81 87 GLU A CA 1
ATOM 710 C C . GLU A 1 87 ? 10.254 -11.103 -24.950 1.00 79.81 87 GLU A C 1
ATOM 712 O O . GLU A 1 87 ? 10.561 -11.052 -26.143 1.00 79.81 87 GLU A O 1
ATOM 717 N N . GLU A 1 88 ? 9.226 -11.833 -24.512 1.00 78.12 88 GLU A N 1
ATOM 718 C CA . GLU A 1 88 ? 8.405 -12.674 -25.388 1.00 78.12 88 GLU A CA 1
ATOM 719 C C . GLU A 1 88 ? 7.684 -11.851 -26.467 1.00 78.12 88 GLU A C 1
ATOM 721 O O . GLU A 1 88 ? 7.726 -12.203 -27.648 1.00 78.12 88 GLU A O 1
ATOM 726 N N . ALA A 1 89 ? 7.102 -10.702 -26.102 1.00 75.94 89 ALA A N 1
ATOM 727 C CA . ALA A 1 89 ? 6.471 -9.790 -27.060 1.00 75.94 89 ALA A CA 1
ATOM 728 C C . ALA A 1 89 ? 7.473 -9.186 -28.064 1.00 75.94 89 ALA A C 1
ATOM 730 O O . ALA A 1 89 ? 7.112 -8.856 -29.198 1.00 75.94 89 ALA A O 1
ATOM 731 N N . GLY A 1 90 ? 8.731 -9.028 -27.646 1.00 65.75 90 GLY A N 1
ATOM 732 C CA . GLY A 1 90 ? 9.831 -8.517 -28.458 1.00 65.75 90 GLY A CA 1
ATOM 733 C C . GLY A 1 90 ? 10.477 -9.556 -29.375 1.00 65.75 90 GLY A C 1
ATOM 734 O O . GLY A 1 90 ? 11.247 -9.169 -30.258 1.00 65.75 90 GLY A O 1
ATOM 735 N N . GLN A 1 91 ? 10.180 -10.851 -29.217 1.00 54.09 91 GLN A N 1
ATOM 736 C CA . GLN A 1 91 ? 10.701 -11.890 -30.100 1.00 54.09 91 GLN A CA 1
ATOM 737 C C . GLN A 1 91 ? 9.875 -11.969 -31.397 1.00 54.09 91 GLN A C 1
ATOM 739 O O . GLN A 1 91 ? 8.731 -12.428 -31.383 1.00 54.09 91 GLN A O 1
ATOM 744 N N . PRO A 1 92 ? 10.434 -11.602 -32.571 1.00 52.19 92 PRO A N 1
ATOM 745 C CA . PRO A 1 92 ? 9.816 -11.956 -33.838 1.00 52.19 92 PRO A CA 1
ATOM 746 C C . PRO A 1 92 ? 9.904 -13.477 -33.977 1.00 52.19 92 PRO A C 1
ATOM 748 O O . PRO A 1 92 ? 10.991 -14.002 -34.204 1.00 52.19 92 PRO A O 1
ATOM 751 N N . GLY A 1 93 ? 8.766 -14.153 -33.782 1.00 50.25 93 GLY A N 1
ATOM 752 C CA . GLY A 1 93 ? 8.536 -15.595 -33.913 1.00 50.25 93 GLY A CA 1
ATOM 753 C C . GLY A 1 93 ? 9.784 -16.435 -34.174 1.00 50.25 93 GLY A C 1
ATOM 754 O O . GLY A 1 93 ? 10.254 -16.529 -35.312 1.00 50.25 93 GLY A O 1
ATOM 755 N N . SER A 1 94 ? 10.297 -17.091 -33.131 1.00 44.31 94 SER A N 1
ATOM 756 C CA . SER A 1 94 ? 11.289 -18.150 -33.276 1.00 44.31 94 SER A CA 1
ATOM 757 C C . SER A 1 94 ? 10.677 -19.278 -34.114 1.00 44.31 94 SER A C 1
ATOM 759 O O . SER A 1 94 ? 9.936 -20.145 -33.657 1.00 44.31 94 SER A O 1
ATOM 761 N N . ASN A 1 95 ? 10.953 -19.194 -35.414 1.00 41.69 95 ASN A N 1
ATOM 762 C CA . ASN A 1 95 ? 10.507 -20.105 -36.448 1.00 41.69 95 ASN A CA 1
ATOM 763 C C . ASN A 1 95 ? 10.956 -21.528 -36.090 1.00 41.69 95 ASN A C 1
ATOM 765 O O . ASN A 1 95 ? 12.120 -21.898 -36.278 1.00 41.69 95 ASN A O 1
ATOM 769 N N . THR A 1 96 ? 10.031 -22.344 -35.590 1.00 45.88 96 THR A N 1
ATOM 770 C CA . THR A 1 96 ? 10.201 -23.793 -35.538 1.00 45.88 96 THR A CA 1
ATOM 771 C C . THR A 1 96 ? 10.116 -24.330 -36.965 1.00 45.88 96 THR A C 1
ATOM 773 O O . THR A 1 96 ? 9.067 -24.693 -37.475 1.00 45.88 96 THR A O 1
ATOM 776 N N . GLY A 1 97 ? 11.271 -24.345 -37.630 1.00 44.91 97 GLY A N 1
ATOM 777 C CA . GLY A 1 97 ? 11.595 -25.229 -38.744 1.00 44.91 97 GLY A CA 1
ATOM 778 C C . GLY A 1 97 ? 10.565 -25.358 -39.870 1.00 44.91 97 GLY A C 1
ATOM 779 O O . GLY A 1 97 ? 9.922 -26.393 -40.001 1.00 44.91 97 GLY A O 1
ATOM 780 N N . SER A 1 98 ? 10.551 -24.410 -40.801 1.00 42.12 98 SER A N 1
ATOM 781 C CA . SER A 1 98 ? 10.714 -24.700 -42.237 1.00 42.12 98 SER A CA 1
ATOM 782 C C . SER A 1 98 ? 10.819 -23.396 -43.013 1.00 42.12 98 SER A C 1
ATOM 784 O O . SER A 1 98 ? 10.108 -22.432 -42.751 1.00 42.12 98 SER A O 1
ATOM 786 N N . GLY A 1 99 ? 11.788 -23.347 -43.924 1.00 43.00 99 GLY A N 1
ATOM 787 C CA . GLY A 1 99 ? 12.187 -22.122 -44.599 1.00 43.00 99 GLY A CA 1
ATOM 788 C C . GLY A 1 99 ? 11.082 -21.525 -45.459 1.00 43.00 99 GLY A C 1
ATOM 789 O O . GLY A 1 99 ? 10.563 -22.199 -46.340 1.00 43.00 99 GLY A O 1
ATOM 790 N N . LEU A 1 100 ? 10.820 -20.235 -45.263 1.00 34.66 100 LEU A N 1
ATOM 791 C CA . LEU A 1 100 ? 10.300 -19.343 -46.291 1.00 34.66 100 LEU A CA 1
ATOM 792 C C . LEU A 1 100 ? 10.991 -17.988 -46.122 1.00 34.66 100 LEU A C 1
ATOM 794 O O . LEU A 1 100 ? 10.970 -17.388 -45.050 1.00 34.66 100 LEU A O 1
ATOM 798 N N . SER A 1 101 ? 11.672 -17.553 -47.181 1.00 35.31 101 SER A N 1
ATOM 799 C CA . SER A 1 101 ? 12.312 -16.246 -47.273 1.00 35.31 101 SER A CA 1
ATOM 800 C C . SER A 1 101 ? 11.254 -15.148 -47.291 1.00 35.31 101 SER A C 1
ATOM 802 O O . SER A 1 101 ? 10.330 -15.198 -48.105 1.00 35.31 101 SER A O 1
ATOM 804 N N . TYR A 1 102 ? 11.421 -14.141 -46.443 1.00 34.22 102 TYR A N 1
ATOM 805 C CA . TYR A 1 102 ? 10.601 -12.937 -46.443 1.00 34.22 102 TYR A CA 1
ATOM 806 C C . TYR A 1 102 ? 10.883 -12.120 -47.715 1.00 34.22 102 TYR A C 1
ATOM 808 O O . TYR A 1 102 ? 11.999 -11.647 -47.923 1.00 34.22 102 TYR A O 1
ATOM 816 N N . SER A 1 103 ? 9.880 -12.005 -48.584 1.00 33.88 103 SER A N 1
ATOM 817 C CA . SER A 1 103 ? 9.865 -11.084 -49.721 1.00 33.88 103 SER A CA 1
ATOM 818 C C . SER A 1 103 ? 8.852 -9.992 -49.399 1.00 33.88 103 SER A C 1
ATOM 820 O O . SER A 1 103 ? 7.656 -10.270 -49.335 1.00 33.88 103 SER A O 1
ATOM 822 N N . GLU A 1 104 ? 9.321 -8.765 -49.191 1.00 38.25 104 GLU A N 1
ATOM 823 C CA . GLU A 1 104 ? 8.466 -7.589 -49.020 1.00 38.25 104 GLU A CA 1
ATOM 824 C C . GLU A 1 104 ? 7.753 -7.255 -50.337 1.00 38.25 104 GLU A C 1
ATOM 826 O O . GLU A 1 104 ? 8.392 -6.915 -51.331 1.00 38.25 104 GLU A O 1
ATOM 831 N N . SER A 1 105 ? 6.424 -7.337 -50.349 1.00 32.28 105 SER A N 1
ATOM 832 C CA . SER A 1 105 ? 5.579 -6.723 -51.376 1.00 32.28 105 SER A CA 1
ATOM 833 C C . SER A 1 105 ? 4.248 -6.357 -50.733 1.00 32.28 105 SER A C 1
ATOM 835 O O . SER A 1 105 ? 3.342 -7.182 -50.640 1.00 32.28 105 SER A O 1
ATOM 837 N N . TRP A 1 106 ? 4.144 -5.123 -50.245 1.00 43.94 106 TRP A N 1
ATOM 838 C CA . TRP A 1 106 ? 2.863 -4.531 -49.878 1.00 43.94 106 TRP A CA 1
ATOM 839 C C . TRP A 1 106 ? 2.193 -4.057 -51.155 1.00 43.94 106 TRP A C 1
ATOM 841 O O . TRP A 1 106 ? 2.379 -2.910 -51.525 1.00 43.94 106 TRP A O 1
ATOM 851 N N . ASP A 1 107 ? 1.468 -4.940 -51.836 1.00 39.09 107 ASP A N 1
ATOM 852 C CA . ASP A 1 107 ? 0.415 -4.518 -52.752 1.00 39.09 107 ASP A CA 1
ATOM 853 C C . ASP A 1 107 ? -0.573 -5.659 -53.031 1.00 39.09 107 ASP A C 1
ATOM 855 O O . ASP A 1 107 ? -0.204 -6.775 -53.392 1.00 39.09 107 ASP A O 1
ATOM 859 N N . ASP A 1 108 ? -1.839 -5.266 -52.931 1.00 35.44 108 ASP A N 1
ATOM 860 C CA . ASP A 1 108 ? -3.007 -5.772 -53.647 1.00 35.44 108 ASP A CA 1
ATOM 861 C C . ASP A 1 108 ? -3.991 -6.747 -52.968 1.00 35.44 108 ASP A C 1
ATOM 863 O O . ASP A 1 108 ? -3.672 -7.653 -52.201 1.00 35.44 108 ASP A O 1
ATOM 867 N N . GLN A 1 109 ? -5.260 -6.445 -53.240 1.00 45.34 109 GLN A N 1
ATOM 868 C CA . GLN A 1 109 ? -6.491 -6.897 -52.597 1.00 45.34 109 GLN A CA 1
ATOM 869 C C . GLN A 1 109 ? -6.860 -8.354 -52.922 1.00 45.34 109 GLN A C 1
ATOM 871 O O . GLN A 1 109 ? -6.708 -8.804 -54.053 1.00 45.34 109 GLN A O 1
ATOM 876 N N . GLY A 1 110 ? -7.517 -9.053 -51.986 1.00 33.50 110 GLY A N 1
ATOM 877 C CA . GLY A 1 110 ? -8.260 -10.274 -52.326 1.00 33.50 110 GLY A CA 1
ATOM 878 C C . GLY A 1 110 ? -8.640 -11.161 -51.141 1.00 33.50 110 GLY A C 1
ATOM 879 O O . GLY A 1 110 ? -7.791 -11.736 -50.477 1.00 33.50 110 GLY A O 1
ATOM 880 N N . VAL A 1 111 ? -9.942 -11.300 -50.905 1.00 45.38 111 VAL A N 1
ATOM 881 C CA . VAL A 1 111 ? -10.580 -12.158 -49.893 1.00 45.38 111 VAL A CA 1
ATOM 882 C C . VAL A 1 111 ? -10.180 -13.635 -50.030 1.00 45.38 111 VAL A C 1
ATOM 884 O O . VAL A 1 111 ? -10.524 -14.245 -51.037 1.00 45.38 111 VAL A O 1
ATOM 887 N N . VAL A 1 112 ? -9.627 -14.250 -48.975 1.00 34.03 112 VAL A N 1
ATOM 888 C CA . VAL A 1 112 ? -9.861 -15.674 -48.647 1.00 34.03 112 VAL A CA 1
ATOM 889 C C . VAL A 1 112 ? -9.643 -15.922 -47.150 1.00 34.03 112 VAL A C 1
ATOM 891 O O . VAL A 1 112 ? -8.637 -15.511 -46.583 1.00 34.03 112 VAL A O 1
ATOM 894 N N . GLY A 1 113 ? -10.610 -16.578 -46.505 1.00 43.03 113 GLY A N 1
ATOM 895 C CA . GLY A 1 113 ? -10.563 -16.913 -45.084 1.00 43.03 113 GLY A CA 1
ATOM 896 C C . GLY A 1 113 ? -9.436 -17.885 -44.729 1.00 43.03 113 GLY A C 1
ATOM 897 O O . GLY A 1 113 ? -9.193 -18.859 -45.437 1.00 43.03 113 GLY A O 1
ATOM 898 N N . GLY A 1 114 ? -8.795 -17.633 -43.590 1.00 32.44 114 GLY A N 1
ATOM 899 C CA . GLY A 1 114 ? -7.775 -18.490 -43.003 1.00 32.44 114 GLY A CA 1
ATOM 900 C C . GLY A 1 114 ? -7.341 -17.929 -41.654 1.00 32.44 114 GLY A C 1
ATOM 901 O O . GLY A 1 114 ? -6.691 -16.896 -41.602 1.00 32.44 114 GLY A O 1
ATOM 902 N N . ALA A 1 115 ? -7.796 -18.585 -40.587 1.00 41.12 115 ALA A N 1
ATOM 903 C CA . ALA A 1 115 ? -7.315 -18.543 -39.206 1.00 41.12 115 ALA A CA 1
ATOM 904 C C . ALA A 1 115 ? -6.157 -17.567 -38.880 1.00 41.12 115 ALA A C 1
ATOM 906 O O . ALA A 1 115 ? -5.004 -17.974 -38.788 1.00 41.12 115 ALA A O 1
ATOM 907 N N . PHE A 1 116 ? -6.483 -16.312 -38.566 1.00 33.47 116 PHE A N 1
ATOM 908 C CA . PHE A 1 116 ? -5.678 -15.507 -37.640 1.00 33.47 116 PHE A CA 1
ATOM 909 C C . PHE A 1 116 ? -6.160 -15.811 -36.216 1.00 33.47 116 PHE A C 1
ATOM 911 O O . PHE A 1 116 ? -6.875 -15.032 -35.594 1.00 33.47 116 PHE A O 1
ATOM 918 N N . GLY A 1 117 ? -5.856 -17.022 -35.753 1.00 38.56 117 GLY A N 1
ATOM 919 C CA . GLY A 1 117 ? -6.075 -17.470 -34.381 1.00 38.56 117 GLY A CA 1
ATOM 920 C C . GLY A 1 117 ? -4.720 -17.758 -33.755 1.00 38.56 117 GLY A C 1
ATOM 921 O O . GLY A 1 117 ? -4.272 -18.895 -33.766 1.00 38.56 117 GLY A O 1
ATOM 922 N N . GLY A 1 118 ? -4.035 -16.714 -33.307 1.00 39.56 118 GLY A N 1
ATOM 923 C CA . GLY A 1 118 ? -2.720 -16.820 -32.683 1.00 39.56 118 GLY A CA 1
ATOM 924 C C . GLY A 1 118 ? -2.201 -15.423 -32.399 1.00 39.56 118 GLY A C 1
ATOM 925 O O . GLY A 1 118 ? -1.566 -14.817 -33.252 1.00 39.56 118 GLY A O 1
ATOM 926 N N . GLY A 1 119 ? -2.577 -14.868 -31.250 1.00 41.00 119 GLY A N 1
ATOM 927 C CA . GLY A 1 119 ? -2.159 -13.519 -30.855 1.00 41.00 119 GLY A CA 1
ATOM 928 C C . GLY A 1 119 ? -3.095 -12.804 -29.883 1.00 41.00 119 GLY A C 1
ATOM 929 O O . GLY A 1 119 ? -2.815 -11.674 -29.509 1.00 41.00 119 GLY A O 1
ATOM 930 N N . VAL A 1 120 ? -4.204 -13.428 -29.469 1.00 44.03 120 VAL A N 1
ATOM 931 C C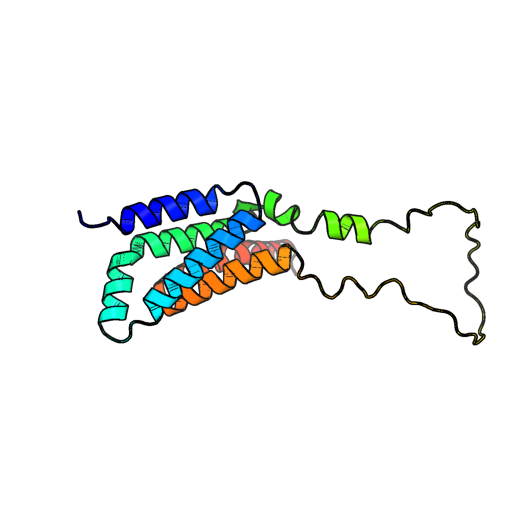A . VAL A 1 120 ? -5.175 -12.819 -28.537 1.00 44.03 120 VAL A CA 1
ATOM 932 C C . VAL A 1 120 ? -5.439 -13.717 -27.321 1.00 44.03 120 VAL A C 1
ATOM 934 O O . VAL A 1 120 ? -6.490 -13.623 -26.701 1.00 44.03 120 VAL A O 1
ATOM 937 N N . GLU A 1 121 ? -4.515 -14.618 -26.973 1.00 41.38 121 GLU A N 1
ATOM 938 C CA . GLU A 1 121 ? -4.662 -15.447 -25.760 1.00 41.38 121 GLU A CA 1
ATOM 939 C C . GLU A 1 121 ? -3.986 -14.833 -24.524 1.00 41.38 121 GLU A C 1
ATOM 941 O O . GLU A 1 121 ? -4.321 -15.219 -23.414 1.00 41.38 121 GLU A O 1
ATOM 946 N N . HIS A 1 122 ? -3.139 -13.806 -24.671 1.00 45.56 122 HIS A N 1
ATOM 947 C CA . HIS A 1 122 ? -2.404 -13.229 -23.534 1.00 45.56 122 HIS A CA 1
ATOM 948 C C . HIS A 1 122 ? -3.049 -11.991 -22.884 1.00 45.56 122 HIS A C 1
ATOM 950 O O . HIS A 1 122 ? -2.473 -11.394 -21.982 1.00 45.56 122 HIS A O 1
ATOM 956 N N . LEU A 1 123 ? -4.256 -11.591 -23.305 1.00 44.38 123 LEU A N 1
ATOM 957 C CA . LEU A 1 123 ? -4.981 -10.462 -22.693 1.00 44.38 123 LEU A CA 1
ATOM 958 C C . LEU A 1 123 ? -5.695 -10.831 -21.376 1.00 44.38 123 LEU A C 1
ATOM 960 O O . LEU A 1 123 ? -6.391 -9.986 -20.815 1.00 44.38 123 LEU A O 1
ATOM 964 N N . SER A 1 124 ? -5.585 -12.080 -20.908 1.00 48.22 124 SER A N 1
ATOM 965 C CA . SER A 1 124 ? -6.288 -12.565 -19.710 1.00 48.22 124 SER A CA 1
ATOM 966 C C . SER A 1 124 ? -5.421 -12.732 -18.465 1.00 48.22 124 SER A C 1
ATOM 968 O O . SER A 1 124 ? -5.982 -12.924 -17.388 1.00 48.22 124 SER A O 1
ATOM 970 N N . GLU A 1 125 ? -4.095 -12.676 -18.579 1.00 56.72 125 GLU A N 1
ATOM 971 C CA . GLU A 1 125 ? -3.214 -12.731 -17.411 1.00 56.72 125 GLU A CA 1
ATOM 972 C C . GLU A 1 125 ? -2.918 -11.303 -16.951 1.00 56.72 125 GLU A C 1
ATOM 974 O O . GLU A 1 125 ? -2.423 -10.471 -17.709 1.00 56.72 125 GLU A O 1
ATOM 979 N N . GLN A 1 126 ? -3.312 -10.992 -15.715 1.00 67.56 126 GLN A N 1
ATOM 980 C CA . GLN A 1 126 ? -2.914 -9.761 -15.044 1.00 67.56 126 GLN A CA 1
ATOM 981 C C . GLN A 1 126 ? -1.384 -9.730 -15.008 1.00 67.56 126 GLN A C 1
ATOM 983 O O . GLN A 1 126 ? -0.787 -10.664 -14.477 1.00 67.56 126 GLN A O 1
ATOM 988 N N . SER A 1 127 ? -0.759 -8.689 -15.566 1.00 85.75 127 SER A N 1
ATOM 989 C CA . SER A 1 127 ? 0.707 -8.593 -15.552 1.00 85.75 127 SER A CA 1
ATOM 990 C C . SER A 1 127 ? 1.224 -8.525 -14.109 1.00 85.75 127 SER A C 1
ATOM 992 O O . SER A 1 127 ? 0.507 -8.087 -13.200 1.00 85.75 127 SER A O 1
ATOM 994 N N . GLU A 1 128 ? 2.462 -8.944 -13.878 1.00 89.81 128 GLU A N 1
ATOM 995 C CA . GLU A 1 128 ? 3.125 -8.878 -12.577 1.00 89.81 128 GLU A CA 1
ATOM 996 C C . GLU A 1 128 ? 3.127 -7.447 -12.042 1.00 89.81 128 GLU A C 1
ATOM 998 O O . GLU A 1 128 ? 2.814 -7.222 -10.873 1.00 89.81 128 GLU A O 1
ATOM 1003 N N . CYS A 1 129 ? 3.385 -6.464 -12.912 1.00 90.44 129 CYS A N 1
ATOM 1004 C CA . CYS A 1 129 ? 3.302 -5.048 -12.572 1.00 90.44 129 CYS A CA 1
ATOM 1005 C C . CYS A 1 129 ? 1.891 -4.663 -12.124 1.00 90.44 129 CYS A C 1
ATOM 1007 O O . CYS A 1 129 ? 1.704 -4.065 -11.058 1.00 90.44 129 CYS A O 1
ATOM 1009 N N . GLN A 1 130 ? 0.873 -5.053 -12.895 1.00 90.06 130 GLN A N 1
ATOM 1010 C CA . GLN A 1 130 ? -0.513 -4.774 -12.540 1.00 90.06 130 GLN A CA 1
ATOM 1011 C C . GLN A 1 130 ? -0.884 -5.414 -11.197 1.00 90.06 130 GLN A C 1
ATOM 1013 O O . GLN A 1 130 ? -1.503 -4.753 -10.361 1.00 90.06 130 GLN A O 1
ATOM 1018 N N . SER A 1 131 ? -0.519 -6.678 -10.977 1.00 92.06 131 SER A N 1
ATOM 1019 C CA . SER A 1 131 ? -0.769 -7.395 -9.726 1.00 92.06 131 SER A CA 1
ATOM 1020 C C . SER A 1 131 ? -0.064 -6.712 -8.557 1.00 92.06 131 SER A C 1
ATOM 1022 O O . SER A 1 131 ? -0.712 -6.346 -7.574 1.00 92.06 131 SER A O 1
ATOM 1024 N N . PHE A 1 132 ? 1.230 -6.429 -8.700 1.00 95.19 132 PHE A N 1
ATOM 1025 C CA . PHE A 1 132 ? 2.042 -5.772 -7.687 1.00 95.19 132 PHE A CA 1
ATOM 1026 C C . PHE A 1 132 ? 1.449 -4.430 -7.254 1.00 95.19 132 PHE A C 1
ATOM 1028 O O . PHE A 1 132 ? 1.216 -4.214 -6.061 1.00 95.19 132 PHE A O 1
ATOM 1035 N N . PHE A 1 133 ? 1.158 -3.529 -8.196 1.00 94.94 133 PHE A N 1
ATOM 1036 C CA . PHE A 1 133 ? 0.610 -2.222 -7.842 1.00 94.94 133 PHE A CA 1
ATOM 1037 C C . PHE A 1 133 ? -0.805 -2.323 -7.276 1.00 94.94 133 PHE A C 1
ATOM 1039 O O . PHE A 1 133 ? -1.104 -1.618 -6.313 1.00 94.94 133 PHE A O 1
ATOM 1046 N N . SER A 1 134 ? -1.652 -3.209 -7.810 1.00 94.88 134 SER A N 1
ATOM 1047 C CA . SER A 1 134 ? -3.027 -3.369 -7.317 1.00 94.88 134 SER A CA 1
ATOM 1048 C C . SER A 1 134 ? -3.040 -3.800 -5.850 1.00 94.88 134 SER A C 1
ATOM 1050 O O . SER A 1 134 ? -3.620 -3.101 -5.027 1.00 94.88 134 SER A O 1
ATOM 1052 N N . HIS A 1 135 ? -2.305 -4.857 -5.484 1.00 96.69 135 HIS A N 1
ATOM 1053 C CA . HIS A 1 135 ? -2.270 -5.345 -4.100 1.00 96.69 135 HIS A CA 1
ATOM 1054 C C . HIS A 1 135 ? -1.707 -4.300 -3.126 1.00 96.69 135 HIS A C 1
ATOM 1056 O O . HIS A 1 135 ? -2.232 -4.115 -2.027 1.00 96.69 135 HIS A O 1
ATOM 1062 N N . ASN A 1 136 ? -0.655 -3.578 -3.523 1.00 97.12 136 ASN A N 1
ATOM 1063 C CA . ASN A 1 136 ? -0.079 -2.526 -2.686 1.00 97.12 136 ASN A CA 1
ATOM 1064 C C . ASN A 1 136 ? -1.041 -1.347 -2.484 1.00 97.12 136 ASN A C 1
ATOM 1066 O O . ASN A 1 136 ? -1.186 -0.852 -1.363 1.00 97.12 136 ASN A O 1
ATOM 1070 N N . LEU A 1 137 ? -1.688 -0.879 -3.554 1.00 96.31 137 LEU A N 1
ATOM 1071 C CA . LEU A 1 137 ? -2.626 0.242 -3.489 1.00 96.31 137 LEU A CA 1
ATOM 1072 C C . LEU A 1 137 ? -3.910 -0.134 -2.747 1.00 96.31 137 LEU A C 1
ATOM 1074 O O . LEU A 1 137 ? -4.394 0.666 -1.947 1.00 96.31 137 LEU A O 1
ATOM 1078 N N . ASP A 1 138 ? -4.411 -1.353 -2.931 1.00 97.06 138 ASP A N 1
ATOM 1079 C CA . ASP A 1 138 ? -5.562 -1.869 -2.191 1.00 97.06 138 ASP A CA 1
ATOM 1080 C C . ASP A 1 138 ? -5.255 -1.965 -0.693 1.00 97.06 138 ASP A C 1
ATOM 1082 O O . ASP A 1 138 ? -6.073 -1.567 0.140 1.00 97.06 138 ASP A O 1
ATOM 1086 N N . LEU A 1 139 ? -4.050 -2.411 -0.322 1.00 97.81 139 LEU A N 1
ATOM 1087 C CA . LEU A 1 139 ? -3.634 -2.429 1.079 1.00 97.81 139 LEU A CA 1
ATOM 1088 C C . LEU A 1 139 ? -3.554 -1.014 1.672 1.00 97.81 139 LEU A C 1
ATOM 1090 O O . LEU A 1 139 ? -4.007 -0.787 2.796 1.00 97.81 139 LEU A O 1
ATOM 1094 N N . LEU A 1 140 ? -3.011 -0.050 0.920 1.00 97.50 140 LEU A N 1
ATOM 1095 C CA . LEU A 1 140 ? -2.977 1.360 1.323 1.00 97.50 140 LEU A CA 1
ATOM 1096 C C . LEU A 1 140 ? -4.384 1.949 1.479 1.00 97.50 140 LEU A C 1
ATOM 1098 O O . LEU A 1 140 ? -4.613 2.713 2.417 1.00 97.50 140 LEU A O 1
ATOM 1102 N N . ALA A 1 141 ? -5.328 1.579 0.613 1.00 96.50 141 ALA A N 1
ATOM 1103 C CA . ALA A 1 141 ? -6.720 1.999 0.723 1.00 96.50 141 ALA A CA 1
ATOM 1104 C C . ALA A 1 141 ? -7.365 1.461 2.011 1.00 96.50 141 ALA A C 1
ATOM 1106 O O . ALA A 1 141 ? -7.923 2.236 2.785 1.00 96.50 141 ALA A O 1
ATOM 1107 N N . ARG A 1 142 ? -7.177 0.171 2.323 1.00 96.19 142 ARG A N 1
ATOM 1108 C CA . ARG A 1 142 ? -7.658 -0.427 3.585 1.00 96.19 142 ARG A CA 1
ATOM 1109 C C . ARG A 1 142 ? -7.030 0.228 4.818 1.00 96.19 142 ARG A C 1
ATOM 1111 O O . ARG A 1 142 ? -7.689 0.406 5.839 1.00 96.19 142 ARG A O 1
ATOM 1118 N N . LEU A 1 143 ? -5.755 0.612 4.744 1.00 96.00 143 LEU A N 1
ATOM 1119 C CA . LEU A 1 143 ? -5.098 1.384 5.803 1.00 96.00 143 LEU A CA 1
ATOM 1120 C C . LEU A 1 143 ? -5.725 2.777 5.956 1.00 96.00 143 LEU A C 1
ATOM 1122 O O . LEU A 1 143 ? -5.919 3.239 7.085 1.00 96.00 143 LEU A O 1
ATOM 1126 N N . ALA A 1 144 ? -6.055 3.436 4.844 1.00 94.88 144 ALA A N 1
ATOM 1127 C CA . ALA A 1 144 ? -6.715 4.738 4.840 1.00 94.88 144 ALA A CA 1
ATOM 1128 C C . ALA A 1 144 ? -8.137 4.672 5.419 1.00 94.88 144 ALA A C 1
ATOM 1130 O O . ALA A 1 144 ? -8.546 5.615 6.089 1.00 94.88 144 ALA A O 1
ATOM 1131 N N . ASP A 1 145 ? -8.847 3.553 5.268 1.00 92.75 145 ASP A N 1
ATOM 1132 C CA . ASP A 1 145 ? -10.149 3.346 5.916 1.00 92.75 145 ASP A CA 1
ATOM 1133 C C . ASP A 1 145 ? -10.049 3.300 7.452 1.00 92.75 145 ASP A C 1
ATOM 1135 O O . ASP A 1 145 ? -11.010 3.631 8.146 1.00 92.75 145 ASP A O 1
ATOM 1139 N N . ILE A 1 146 ? -8.886 2.919 8.001 1.00 92.94 146 ILE A N 1
ATOM 1140 C CA . ILE A 1 146 ? -8.648 2.835 9.452 1.00 92.94 146 ILE A CA 1
ATOM 1141 C C . ILE A 1 146 ? -8.055 4.140 10.008 1.00 92.94 146 ILE A C 1
ATOM 1143 O O . ILE A 1 146 ? -8.386 4.559 11.119 1.00 92.94 146 ILE A O 1
ATOM 1147 N N . MET A 1 147 ? -7.139 4.782 9.276 1.00 93.25 147 MET A N 1
ATOM 1148 C CA . MET A 1 147 ? -6.417 5.983 9.730 1.00 93.25 147 MET A CA 1
ATOM 1149 C C . MET A 1 147 ? -6.258 7.021 8.605 1.00 93.25 147 MET A C 1
ATOM 1151 O O . MET A 1 147 ? -5.130 7.329 8.206 1.00 93.25 147 MET A O 1
ATOM 1155 N N . PRO A 1 148 ? -7.357 7.609 8.105 1.00 93.06 148 PRO A N 1
ATOM 1156 C CA . PRO A 1 148 ? -7.352 8.384 6.862 1.00 93.06 148 PRO A CA 1
ATOM 1157 C C . PRO A 1 148 ? -6.376 9.559 6.898 1.00 93.06 148 PRO A C 1
ATOM 1159 O O . PRO A 1 148 ? -5.541 9.691 6.005 1.00 93.06 148 PRO A O 1
ATOM 1162 N N . ASP A 1 149 ? -6.407 10.369 7.960 1.00 93.12 149 ASP A N 1
ATOM 1163 C CA . ASP A 1 149 ? -5.560 11.563 8.068 1.00 93.12 149 ASP A CA 1
ATOM 1164 C C . ASP A 1 149 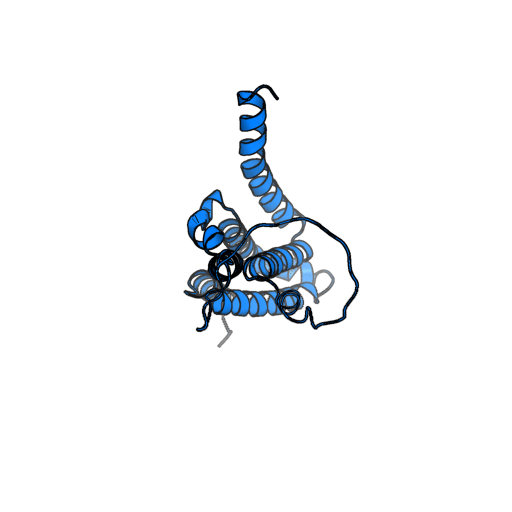? -4.068 11.218 8.018 1.00 93.12 149 ASP A C 1
ATOM 1166 O O . ASP A 1 149 ? -3.283 11.866 7.320 1.00 93.12 149 ASP A O 1
ATOM 1170 N N . LYS A 1 150 ? -3.669 10.164 8.742 1.00 93.81 150 LYS A N 1
ATOM 1171 C CA . LYS A 1 150 ? -2.264 9.767 8.842 1.00 93.81 150 LYS A CA 1
ATOM 1172 C C . LYS A 1 150 ? -1.760 9.184 7.527 1.00 93.81 150 LYS A C 1
ATOM 1174 O O . LYS A 1 150 ? -0.680 9.559 7.071 1.00 93.81 150 LYS A O 1
ATOM 1179 N N . ILE A 1 151 ? -2.544 8.302 6.910 1.00 94.12 151 ILE A N 1
ATOM 1180 C CA . ILE A 1 151 ? -2.178 7.664 5.644 1.00 94.12 151 ILE A CA 1
ATOM 1181 C C . ILE A 1 151 ? -2.121 8.700 4.524 1.00 94.12 151 ILE A C 1
ATOM 1183 O O . ILE A 1 151 ? -1.128 8.758 3.801 1.00 94.12 151 ILE A O 1
ATOM 1187 N N . MET A 1 152 ? -3.106 9.597 4.437 1.00 94.75 152 MET A N 1
ATOM 1188 C CA . MET A 1 152 ? -3.103 10.673 3.444 1.00 94.75 152 MET A CA 1
ATOM 1189 C C . MET A 1 152 ? -1.917 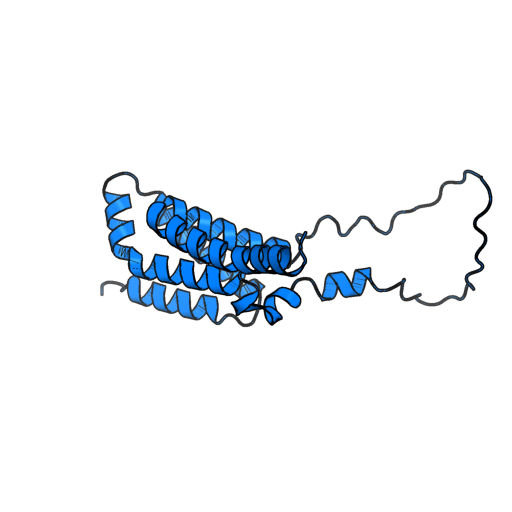11.622 3.616 1.00 94.75 152 MET A C 1
ATOM 1191 O O . MET A 1 152 ? -1.339 12.050 2.620 1.00 94.75 152 MET A O 1
ATOM 1195 N N . GLN A 1 153 ? -1.497 11.915 4.851 1.00 96.00 153 GLN A N 1
ATOM 1196 C CA . GLN A 1 153 ? -0.293 12.711 5.095 1.00 96.00 153 GLN A CA 1
ATOM 1197 C C . GLN A 1 153 ? 0.970 12.023 4.551 1.00 96.00 153 GLN A C 1
ATOM 1199 O O . GLN A 1 153 ? 1.808 12.678 3.927 1.00 96.00 153 GLN A O 1
ATOM 1204 N N . MET A 1 154 ? 1.108 10.712 4.768 1.00 95.88 154 MET A N 1
ATOM 1205 C CA . MET A 1 154 ? 2.249 9.935 4.271 1.00 95.88 154 MET A CA 1
ATOM 1206 C C . MET A 1 154 ? 2.243 9.836 2.740 1.00 95.88 154 MET A C 1
ATOM 1208 O O . MET A 1 154 ? 3.273 10.074 2.107 1.00 95.88 154 MET A O 1
ATOM 1212 N N . LEU A 1 155 ? 1.079 9.562 2.143 1.00 94.00 155 LEU A N 1
ATOM 1213 C CA . LEU A 1 155 ? 0.896 9.510 0.691 1.00 94.00 155 LEU A CA 1
ATOM 1214 C C . LEU A 1 155 ? 1.184 10.859 0.031 1.00 94.00 155 LEU A C 1
ATOM 1216 O O . LEU A 1 155 ? 1.892 10.913 -0.970 1.00 94.00 155 LEU A O 1
ATOM 1220 N N . ALA A 1 156 ? 0.681 11.955 0.603 1.00 92.88 156 ALA A N 1
ATOM 1221 C CA . ALA A 1 156 ? 0.911 13.294 0.076 1.00 92.88 156 ALA A CA 1
ATOM 1222 C C . ALA A 1 156 ? 2.401 13.657 0.079 1.00 92.88 156 ALA A C 1
ATOM 1224 O O . ALA A 1 156 ? 2.889 14.214 -0.903 1.00 92.88 156 ALA A O 1
ATOM 1225 N N . ALA A 1 157 ? 3.132 13.312 1.145 1.00 92.25 157 ALA A N 1
ATOM 1226 C CA . ALA A 1 157 ? 4.572 13.544 1.218 1.00 92.25 157 ALA A CA 1
ATOM 1227 C C . ALA A 1 157 ? 5.330 12.762 0.129 1.00 92.25 157 ALA A C 1
ATOM 1229 O O . ALA A 1 157 ? 6.119 13.350 -0.612 1.00 92.25 157 ALA A O 1
ATOM 1230 N N . ALA A 1 158 ? 5.033 11.467 -0.018 1.00 91.00 158 ALA A N 1
ATOM 1231 C CA . ALA A 1 158 ? 5.630 10.610 -1.043 1.00 91.00 158 ALA A CA 1
ATOM 1232 C C . ALA A 1 158 ? 5.311 11.097 -2.471 1.00 91.00 158 ALA A C 1
ATOM 1234 O O . ALA A 1 158 ? 6.182 11.144 -3.343 1.00 91.00 158 ALA A O 1
ATOM 1235 N N . TRP A 1 159 ? 4.066 11.515 -2.708 1.00 88.75 159 TRP A N 1
ATOM 1236 C CA . TRP A 1 159 ? 3.626 12.063 -3.989 1.00 88.75 159 TRP A CA 1
ATOM 1237 C C . TRP A 1 159 ? 4.325 13.379 -4.333 1.00 88.75 159 TRP A C 1
ATOM 1239 O O . TRP A 1 159 ? 4.798 13.554 -5.458 1.00 88.75 159 TRP A O 1
ATOM 1249 N N . GLN A 1 160 ? 4.397 14.313 -3.381 1.00 90.06 160 GLN A N 1
ATOM 1250 C CA . GLN A 1 160 ? 5.053 15.605 -3.582 1.00 90.06 160 GLN A CA 1
ATOM 1251 C C . GLN A 1 160 ? 6.531 15.433 -3.919 1.00 90.06 160 GLN A C 1
ATOM 1253 O O . GLN A 1 160 ? 7.035 16.096 -4.825 1.00 90.06 160 GLN A O 1
ATOM 1258 N N . GLU A 1 161 ? 7.217 14.528 -3.223 1.00 87.62 161 GLU A N 1
ATOM 1259 C CA . GLU A 1 161 ? 8.614 14.207 -3.496 1.00 87.62 161 GLU A CA 1
ATOM 1260 C C . GLU A 1 161 ? 8.817 13.728 -4.939 1.00 87.62 161 GLU A C 1
ATOM 1262 O O . GLU A 1 161 ? 9.652 14.282 -5.656 1.00 87.62 161 GLU A O 1
ATOM 1267 N N . ASN A 1 162 ? 8.007 12.768 -5.392 1.00 85.44 162 ASN A N 1
ATOM 1268 C CA . ASN A 1 162 ? 8.085 12.241 -6.755 1.00 85.44 162 ASN A CA 1
ATOM 1269 C C . ASN A 1 162 ? 7.705 13.296 -7.810 1.00 85.44 162 ASN A C 1
ATOM 1271 O O . ASN A 1 162 ? 8.378 13.437 -8.830 1.00 85.44 162 ASN A O 1
ATOM 1275 N N . SER A 1 163 ? 6.662 14.088 -7.553 1.00 86.19 163 SER A N 1
ATOM 1276 C CA . SER A 1 163 ? 6.181 15.126 -8.477 1.00 86.19 163 SER A CA 1
ATOM 1277 C C . SER A 1 163 ? 7.192 16.258 -8.658 1.00 86.19 163 SER A C 1
ATOM 1279 O O . SER A 1 163 ? 7.323 16.808 -9.751 1.00 86.19 163 SER A O 1
ATOM 1281 N N . ASN A 1 164 ? 7.948 16.592 -7.608 1.00 86.56 164 ASN A N 1
ATOM 1282 C CA . ASN A 1 164 ? 8.982 17.621 -7.674 1.00 86.56 164 ASN A CA 1
ATOM 1283 C C . ASN A 1 164 ? 10.066 17.296 -8.706 1.00 86.56 164 ASN A C 1
ATOM 1285 O O . ASN A 1 164 ? 10.603 18.223 -9.308 1.00 86.56 164 ASN A O 1
ATOM 1289 N N . VAL A 1 165 ? 10.369 16.016 -8.951 1.00 83.88 165 VAL A N 1
ATOM 1290 C CA . VAL A 1 165 ? 11.313 15.613 -10.005 1.00 83.88 165 VAL A CA 1
ATOM 1291 C C . VAL A 1 165 ? 10.813 16.089 -11.368 1.00 83.88 165 VAL A C 1
ATOM 1293 O O . VAL A 1 165 ? 11.542 16.785 -12.071 1.00 83.88 165 VAL A O 1
ATOM 1296 N N . TYR A 1 166 ? 9.552 15.803 -11.698 1.00 79.38 166 TYR A N 1
ATOM 1297 C CA . TYR A 1 166 ? 8.941 16.200 -12.969 1.00 79.38 166 TYR A CA 1
ATOM 1298 C C . TYR A 1 166 ? 8.802 17.719 -13.102 1.00 79.38 166 TYR A C 1
ATOM 1300 O O . TYR A 1 166 ? 9.183 18.279 -14.125 1.00 79.38 166 TYR A O 1
ATOM 1308 N N . LEU A 1 167 ? 8.355 18.403 -12.045 1.00 81.62 167 LEU A N 1
ATOM 1309 C CA . LEU A 1 167 ? 8.231 19.867 -12.037 1.00 81.62 167 LEU A CA 1
ATOM 1310 C C . LEU A 1 167 ? 9.590 20.576 -12.175 1.00 81.62 167 LEU A C 1
ATOM 1312 O O . LEU A 1 167 ? 9.690 21.658 -12.754 1.00 81.62 167 LEU A O 1
ATOM 1316 N N . ASN A 1 168 ? 10.656 19.992 -11.624 1.00 83.75 168 ASN A N 1
ATOM 1317 C CA . ASN A 1 168 ? 12.017 20.496 -11.809 1.00 83.75 168 ASN A CA 1
ATOM 1318 C C . ASN A 1 168 ? 12.530 20.230 -13.229 1.00 83.75 168 ASN A C 1
ATOM 1320 O O . ASN A 1 168 ? 13.256 21.062 -13.775 1.00 83.75 168 ASN A O 1
ATOM 1324 N N . LEU A 1 169 ? 12.155 19.095 -13.821 1.00 82.19 1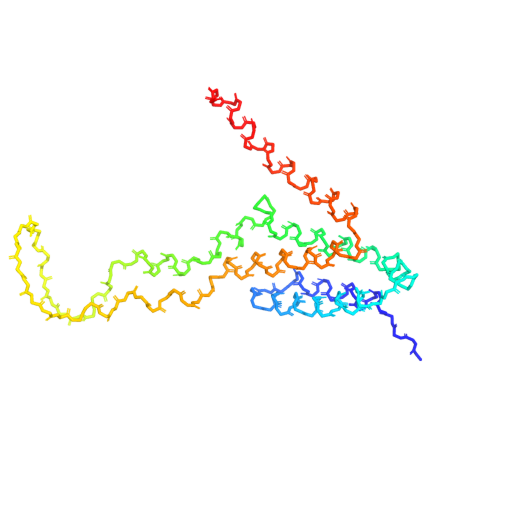69 LEU A N 1
ATOM 1325 C CA . LEU A 1 169 ? 12.495 18.750 -15.197 1.00 82.19 169 LEU A CA 1
ATOM 1326 C C . LEU A 1 169 ? 11.846 19.734 -16.181 1.00 82.19 169 LEU A C 1
ATOM 1328 O O . LEU A 1 169 ? 12.552 20.315 -16.998 1.00 82.19 169 LEU A O 1
ATOM 1332 N N . GLU A 1 170 ? 10.548 20.006 -16.027 1.00 78.12 170 GLU A N 1
ATOM 1333 C CA . GLU A 1 170 ? 9.798 21.010 -16.800 1.00 78.12 170 GLU A CA 1
ATOM 1334 C C . GLU A 1 170 ? 10.467 22.391 -16.719 1.00 78.12 170 GLU A C 1
ATOM 1336 O O . GLU A 1 170 ? 10.829 22.974 -17.742 1.00 78.12 170 GLU A O 1
ATOM 1341 N N . ARG A 1 171 ? 10.770 22.866 -15.499 1.00 81.81 171 ARG A N 1
ATOM 1342 C CA . ARG A 1 171 ? 11.476 24.146 -15.297 1.00 81.81 171 ARG A CA 1
ATOM 1343 C C . ARG A 1 171 ? 12.858 24.196 -15.944 1.00 81.81 171 ARG A C 1
ATOM 1345 O O . ARG A 1 171 ? 13.277 25.261 -16.389 1.00 81.81 171 ARG A O 1
ATOM 1352 N N . THR A 1 172 ? 13.578 23.076 -15.971 1.00 86.44 172 THR A N 1
ATOM 1353 C CA . THR A 1 172 ? 14.916 22.993 -16.580 1.00 86.44 172 THR A CA 1
ATOM 1354 C C . THR A 1 172 ? 14.833 22.983 -18.105 1.00 86.44 172 THR A C 1
ATOM 1356 O O . THR A 1 172 ? 15.683 23.572 -18.770 1.00 86.44 172 THR A O 1
ATOM 1359 N N . LEU A 1 173 ? 13.803 22.341 -18.655 1.00 85.31 173 LEU A N 1
ATOM 1360 C CA . LEU A 1 173 ? 13.572 22.224 -20.093 1.00 85.31 173 LEU A CA 1
ATOM 1361 C C . LEU A 1 173 ? 12.860 23.443 -20.703 1.00 85.31 173 LEU A C 1
ATOM 1363 O O . LEU A 1 173 ? 12.754 23.506 -21.924 1.00 85.31 173 LEU A O 1
ATOM 1367 N N . GLN A 1 174 ? 12.433 24.414 -19.884 1.00 75.12 174 GLN A N 1
ATOM 1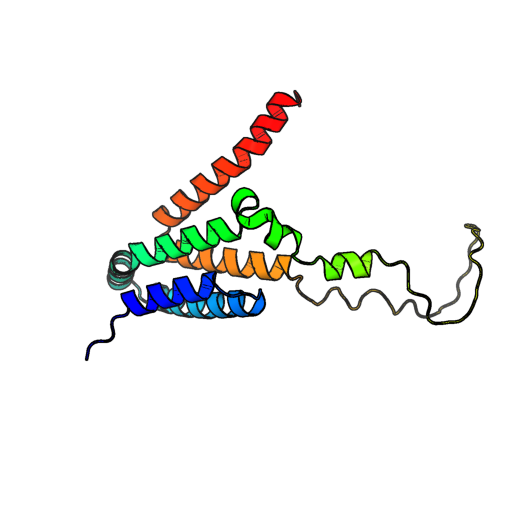368 C CA . GLN A 1 174 ? 11.663 25.596 -20.308 1.00 75.12 174 GLN A CA 1
ATOM 1369 C C . GLN A 1 174 ? 10.415 25.239 -21.138 1.00 75.12 174 GLN A C 1
ATOM 1371 O O . GLN A 1 174 ? 10.071 25.966 -22.073 1.00 75.12 174 GLN A O 1
ATOM 1376 N N . LEU A 1 175 ? 9.780 24.108 -20.821 1.00 55.12 175 LEU A N 1
ATOM 1377 C CA . LEU A 1 175 ? 8.465 23.753 -21.360 1.00 55.12 175 LEU A CA 1
ATOM 1378 C C . LEU A 1 175 ? 7.366 24.576 -20.678 1.00 55.12 175 LEU A C 1
ATOM 1380 O O . LEU A 1 175 ? 7.546 24.922 -19.486 1.00 55.12 175 LEU A O 1
#